Protein AF-A0A6I2VAD0-F1 (afdb_monomer_lite)

Secondary structure (DSSP, 8-state):
--EEEEEEEETTEEEEEEEETTSHHHHHHHHTTPEEE-GGGGTTTTGGG-----

Radius of gyration: 13.84 Å; chains: 1; bounding box: 42×15×32 Å

Foldseek 3Di:
DQKWWWWDDDDPDIDIDIDGCPDVVVVVSVVVVIDTDDPVVVVPPPPVPPDDDD

Structure (mmCIF, N/CA/C/O backbone):
data_AF-A0A6I2VAD0-F1
#
_entry.id   AF-A0A6I2VAD0-F1
#
loop_
_atom_site.group_PDB
_atom_site.id
_atom_site.type_symbol
_atom_site.label_atom_id
_atom_site.label_alt_id
_atom_site.label_comp_id
_atom_site.label_asym_id
_atom_site.label_entity_id
_atom_site.label_seq_id
_atom_site.pdbx_PDB_ins_code
_atom_site.Cartn_x
_atom_site.Cartn_y
_atom_site.Cartn_z
_atom_site.occupancy
_atom_site.B_iso_or_equiv
_atom_site.auth_seq_id
_atom_site.auth_comp_id
_atom_site.auth_asym_id
_atom_site.auth_atom_id
_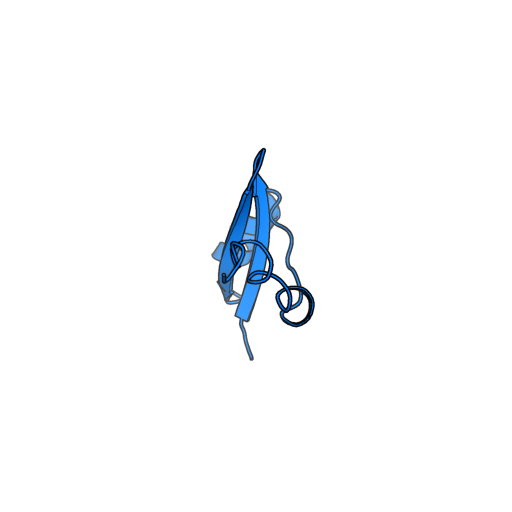atom_site.pdbx_PDB_model_num
ATOM 1 N N . MET A 1 1 ? -6.406 -3.387 -14.299 1.00 56.91 1 MET A N 1
ATOM 2 C CA . MET A 1 1 ? -6.206 -1.934 -14.083 1.00 56.91 1 MET A CA 1
ATOM 3 C C . MET A 1 1 ? -4.772 -1.713 -13.603 1.00 56.91 1 MET A C 1
ATOM 5 O O . MET A 1 1 ? -4.300 -2.522 -12.820 1.00 56.91 1 MET A O 1
ATOM 9 N N . TRP A 1 2 ? -4.074 -0.692 -14.117 1.00 82.44 2 TRP A N 1
ATOM 10 C CA . TRP A 1 2 ? -2.619 -0.443 -13.982 1.00 82.44 2 TRP A CA 1
ATOM 11 C C . TRP A 1 2 ? -2.305 0.519 -12.817 1.00 82.44 2 TRP A C 1
ATOM 13 O O . TRP A 1 2 ? -1.518 1.447 -12.952 1.00 82.44 2 TRP A O 1
ATOM 23 N N . TYR A 1 3 ? -2.968 0.378 -11.675 1.00 82.56 3 TYR A N 1
ATOM 24 C CA . TYR A 1 3 ? -2.755 1.276 -10.537 1.00 82.56 3 TYR A CA 1
ATOM 25 C C . TYR A 1 3 ? -2.411 0.462 -9.298 1.00 82.56 3 TYR A C 1
ATOM 27 O O . TYR A 1 3 ? -2.942 -0.631 -9.107 1.00 82.56 3 TYR A O 1
ATOM 35 N N . SER A 1 4 ? -1.534 1.023 -8.481 1.00 88.50 4 SER A N 1
ATOM 36 C CA . SER A 1 4 ? -1.076 0.492 -7.208 1.00 88.50 4 SER A CA 1
ATOM 37 C C . SER A 1 4 ? -1.422 1.487 -6.120 1.00 88.50 4 SER A C 1
ATOM 39 O O . SER A 1 4 ? -1.138 2.681 -6.249 1.00 88.50 4 SER A O 1
ATOM 41 N N . VAL A 1 5 ? -2.035 0.998 -5.048 1.00 89.62 5 VAL A N 1
ATOM 42 C CA . VAL A 1 5 ? -2.218 1.795 -3.841 1.00 89.62 5 VAL A CA 1
ATOM 43 C C . VAL A 1 5 ? -1.058 1.494 -2.914 1.00 89.62 5 VAL A C 1
ATOM 45 O O . VAL A 1 5 ? -0.824 0.347 -2.555 1.00 89.62 5 VAL A O 1
ATOM 48 N N . MET A 1 6 ? -0.333 2.537 -2.547 1.00 91.56 6 MET A N 1
ATOM 49 C CA . MET A 1 6 ? 0.767 2.491 -1.601 1.00 91.56 6 MET A CA 1
ATOM 50 C C . MET A 1 6 ? 0.272 3.043 -0.266 1.00 91.56 6 MET A C 1
ATOM 52 O O . MET A 1 6 ? -0.405 4.073 -0.231 1.00 91.56 6 MET A O 1
ATOM 56 N N . ARG A 1 7 ? 0.625 2.391 0.836 1.00 91.12 7 ARG A N 1
ATOM 57 C CA . ARG A 1 7 ? 0.305 2.811 2.199 1.00 91.12 7 ARG A CA 1
ATOM 58 C C . ARG A 1 7 ? 1.582 2.941 3.015 1.00 91.12 7 ARG A C 1
ATOM 60 O O . ARG A 1 7 ? 2.461 2.087 2.934 1.00 91.12 7 ARG A O 1
ATOM 67 N N . ARG A 1 8 ? 1.656 3.972 3.855 1.00 90.19 8 ARG A N 1
ATOM 68 C CA . ARG A 1 8 ? 2.685 4.089 4.891 1.00 90.19 8 ARG A CA 1
ATOM 69 C C . ARG A 1 8 ? 2.041 4.455 6.231 1.00 90.19 8 ARG A C 1
ATOM 71 O O . ARG A 1 8 ? 1.295 5.435 6.283 1.00 90.19 8 ARG A O 1
ATOM 78 N N . PRO A 1 9 ? 2.286 3.684 7.305 1.00 86.50 9 PRO A N 1
ATOM 79 C CA . PRO A 1 9 ? 1.836 4.063 8.638 1.00 86.50 9 PRO A CA 1
ATOM 80 C C . PRO A 1 9 ? 2.639 5.274 9.130 1.00 86.50 9 PRO A C 1
ATOM 82 O O . PRO A 1 9 ? 3.870 5.249 9.150 1.00 86.50 9 PRO A O 1
ATOM 85 N N . GLU A 1 10 ? 1.945 6.331 9.541 1.00 87.12 10 GLU A N 1
ATOM 86 C CA . GLU A 1 10 ? 2.528 7.534 10.128 1.00 87.12 10 GLU A CA 1
ATOM 87 C C . GLU A 1 10 ? 1.888 7.819 11.483 1.00 87.12 10 GLU A C 1
ATOM 89 O O . GLU A 1 10 ? 0.783 8.343 11.551 1.00 87.12 10 GLU A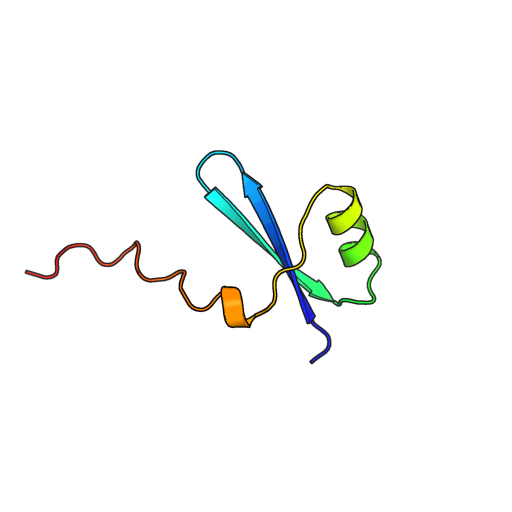 O 1
ATOM 94 N N . LYS A 1 11 ? 2.609 7.524 12.572 1.00 84.19 11 LYS A N 1
ATOM 95 C CA . LYS A 1 11 ? 2.171 7.746 13.963 1.00 84.19 11 LYS A CA 1
ATOM 96 C C . LYS A 1 11 ? 0.736 7.257 14.227 1.00 84.19 11 LYS A C 1
ATOM 98 O O . LYS A 1 11 ? 0.550 6.095 14.560 1.00 84.19 11 LYS A O 1
ATOM 103 N N . GLU A 1 12 ? -0.247 8.143 14.091 1.00 84.44 12 GLU A N 1
ATOM 104 C CA . GLU A 1 12 ? -1.666 7.935 14.410 1.00 84.44 12 GLU A CA 1
ATOM 105 C C . GLU A 1 12 ? -2.563 7.870 13.159 1.00 84.44 12 GLU A C 1
ATOM 107 O O . GLU A 1 12 ? -3.773 7.683 13.269 1.00 84.44 12 GLU A O 1
ATOM 112 N N . ILE A 1 13 ? -1.987 8.030 11.964 1.00 84.06 13 ILE A N 1
ATOM 113 C CA . ILE A 1 13 ? -2.696 8.025 10.685 1.00 84.06 13 ILE A CA 1
ATOM 114 C C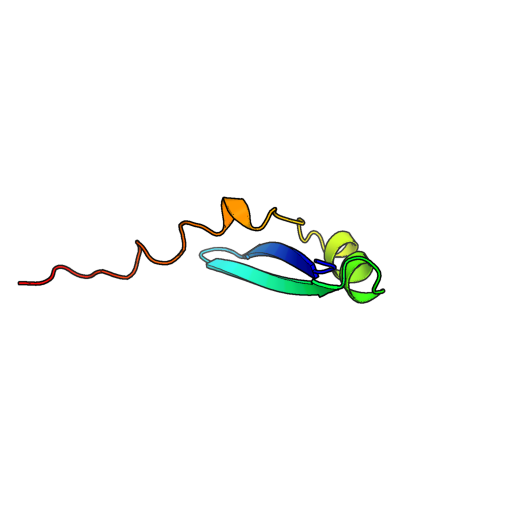 . ILE A 1 13 ? -2.029 7.080 9.683 1.00 84.06 13 ILE A C 1
ATOM 116 O O . ILE A 1 13 ? -0.843 6.765 9.756 1.00 84.06 13 ILE A O 1
ATOM 120 N N . PHE A 1 14 ? -2.803 6.634 8.700 1.00 84.50 14 PHE A N 1
ATOM 121 C CA . PHE A 1 14 ? -2.267 5.942 7.535 1.00 84.50 14 PHE A CA 1
ATOM 122 C C . PHE A 1 14 ? -2.263 6.905 6.358 1.00 84.50 14 PHE A C 1
ATOM 124 O O . PHE A 1 14 ? -3.317 7.401 5.958 1.00 84.50 14 PHE A O 1
ATOM 131 N N . LEU A 1 15 ? -1.089 7.144 5.782 1.00 87.31 15 LEU A N 1
ATOM 132 C CA . LEU A 1 15 ? -0.995 7.796 4.487 1.00 87.31 15 LEU A CA 1
ATOM 133 C C . LEU A 1 15 ? -1.289 6.778 3.386 1.00 87.31 15 LEU A C 1
ATOM 135 O O . LEU A 1 15 ? -0.738 5.676 3.391 1.00 87.31 15 LEU A O 1
ATOM 139 N N . GLY A 1 16 ? -2.125 7.169 2.427 1.00 90.44 16 GLY A N 1
ATOM 140 C CA . GLY A 1 16 ? -2.400 6.414 1.208 1.00 90.44 16 GLY A CA 1
ATOM 141 C C . GLY A 1 16 ? -2.025 7.230 -0.026 1.00 90.44 16 GLY A C 1
ATOM 142 O O . GLY A 1 16 ? -2.311 8.424 -0.087 1.00 90.44 16 GLY A O 1
ATOM 143 N N . SER A 1 17 ? -1.399 6.591 -1.011 1.00 89.06 17 SER A N 1
ATOM 144 C CA . SER A 1 17 ? -1.045 7.197 -2.295 1.00 89.06 17 SER A CA 1
ATOM 145 C C . SER A 1 17 ? -1.420 6.263 -3.443 1.00 89.06 17 SER A C 1
ATOM 147 O O . SER A 1 17 ? -1.132 5.070 -3.394 1.00 89.06 17 SER A O 1
ATOM 149 N N . LEU A 1 18 ? -2.070 6.795 -4.479 1.00 90.69 18 LEU A N 1
ATOM 150 C CA . LEU A 1 18 ? -2.412 6.055 -5.694 1.00 90.69 18 LEU A CA 1
ATOM 151 C C . LEU A 1 18 ? -1.378 6.370 -6.774 1.00 90.69 18 LEU A C 1
ATOM 153 O O . LEU A 1 18 ? -1.264 7.515 -7.210 1.00 90.69 18 LEU A O 1
ATOM 157 N N . VAL A 1 19 ? -0.651 5.356 -7.233 1.00 89.25 19 VAL A N 1
ATOM 158 C CA . VAL A 1 19 ? 0.401 5.502 -8.248 1.00 89.25 19 VAL A CA 1
ATOM 159 C C . VAL A 1 19 ? 0.266 4.463 -9.352 1.00 89.25 19 VAL A C 1
ATOM 161 O O . VAL A 1 19 ? -0.402 3.444 -9.202 1.00 89.25 19 VAL A O 1
ATOM 164 N N . PHE A 1 20 ? 0.910 4.699 -10.491 1.00 87.81 20 PHE A N 1
ATOM 165 C CA . PHE A 1 20 ? 1.001 3.698 -11.551 1.00 87.81 20 PHE A CA 1
ATOM 166 C C . PHE A 1 20 ? 2.096 2.680 -11.221 1.00 87.81 20 PHE A C 1
ATOM 168 O O . PHE A 1 20 ? 3.238 3.068 -10.975 1.00 87.81 20 PHE A O 1
ATOM 175 N N . ARG A 1 21 ? 1.779 1.379 -11.284 1.00 82.75 21 ARG A N 1
ATOM 176 C CA . ARG A 1 21 ? 2.694 0.287 -10.887 1.00 82.75 21 ARG A CA 1
ATOM 177 C C . ARG A 1 21 ? 4.031 0.273 -11.643 1.00 82.75 21 ARG A C 1
ATOM 179 O O . ARG A 1 21 ? 5.043 -0.132 -11.096 1.00 82.75 21 ARG A O 1
ATOM 186 N N . HIS A 1 22 ? 4.042 0.737 -12.892 1.00 83.62 22 HIS A N 1
ATOM 187 C CA . HIS A 1 22 ? 5.237 0.760 -13.750 1.00 83.62 22 HIS A CA 1
ATOM 188 C C . HIS A 1 22 ? 5.853 2.160 -13.891 1.00 83.62 22 HIS A C 1
ATOM 190 O O . HIS A 1 22 ? 6.440 2.475 -14.920 1.00 83.62 22 HIS A O 1
ATOM 196 N N . SER A 1 23 ? 5.671 3.020 -12.890 1.00 84.62 23 SER A N 1
ATOM 197 C CA . SER A 1 23 ? 6.289 4.348 -12.859 1.00 84.62 23 SER A CA 1
ATOM 198 C C . SER A 1 23 ? 7.443 4.387 -11.863 1.00 84.62 23 SER A C 1
ATOM 200 O O . SER A 1 23 ? 7.402 3.703 -10.840 1.00 84.62 23 SER A O 1
ATOM 202 N N . ASP A 1 24 ? 8.433 5.244 -12.110 1.00 85.81 24 ASP A N 1
ATOM 203 C CA . ASP A 1 24 ? 9.530 5.509 -11.170 1.00 85.81 24 ASP A CA 1
ATOM 204 C C . ASP A 1 24 ? 9.028 5.907 -9.775 1.00 85.81 24 ASP A C 1
ATOM 206 O O . ASP A 1 24 ? 9.666 5.614 -8.767 1.00 85.81 24 ASP A O 1
ATOM 210 N N . HIS A 1 25 ? 7.840 6.513 -9.703 1.00 87.25 25 HIS A N 1
ATOM 211 C CA . HIS A 1 25 ? 7.205 6.910 -8.452 1.00 87.25 25 HIS A CA 1
ATOM 212 C C . HIS A 1 25 ? 6.827 5.7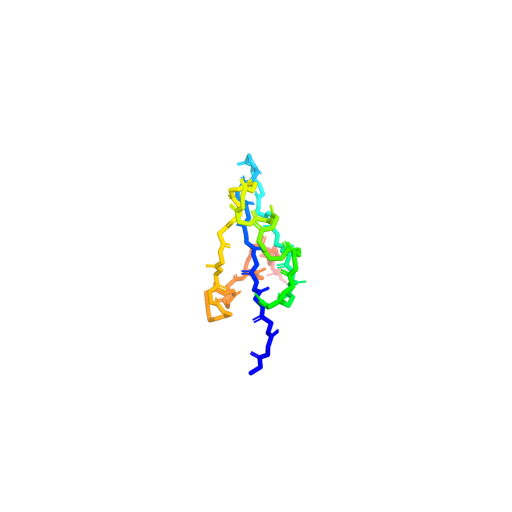00 -7.578 1.00 87.25 25 HIS A C 1
ATOM 214 O O . HIS A 1 25 ? 6.982 5.754 -6.361 1.00 87.25 25 HIS A O 1
ATOM 220 N N . HIS A 1 26 ? 6.385 4.584 -8.168 1.00 88.81 26 HIS A N 1
ATOM 221 C CA . HIS A 1 26 ? 6.117 3.355 -7.409 1.00 88.81 26 HIS A CA 1
ATOM 222 C C . HIS A 1 26 ? 7.391 2.831 -6.744 1.00 88.81 26 HIS A C 1
ATOM 224 O O . HIS A 1 26 ? 7.401 2.588 -5.537 1.00 88.81 26 HIS A O 1
ATOM 230 N N . ARG A 1 27 ? 8.487 2.771 -7.511 1.00 89.06 27 ARG A N 1
ATOM 231 C CA . ARG A 1 27 ? 9.800 2.347 -7.013 1.00 89.06 27 ARG A CA 1
ATOM 232 C C . ARG A 1 27 ? 10.302 3.264 -5.899 1.00 89.06 27 ARG A C 1
ATOM 234 O O . ARG A 1 27 ? 10.690 2.777 -4.844 1.00 89.06 27 ARG A O 1
ATOM 241 N N . LEU A 1 28 ? 10.194 4.576 -6.100 1.00 91.38 28 LEU A N 1
ATOM 242 C CA . LEU A 1 28 ? 10.584 5.584 -5.118 1.00 91.38 28 LEU A CA 1
ATOM 243 C C . LEU A 1 28 ? 9.790 5.460 -3.807 1.00 91.38 28 LEU A C 1
ATOM 245 O O . LEU A 1 28 ? 10.341 5.655 -2.725 1.00 91.38 28 LEU A O 1
ATOM 249 N N . LEU A 1 29 ? 8.489 5.167 -3.870 1.00 91.00 29 LEU A N 1
ATOM 250 C CA . LEU A 1 29 ? 7.677 4.958 -2.669 1.00 91.00 29 LEU A CA 1
ATOM 251 C C . LEU A 1 29 ? 8.063 3.653 -1.966 1.00 91.00 29 LEU A C 1
ATOM 253 O O . LEU A 1 29 ? 8.228 3.658 -0.747 1.00 91.00 29 LEU A O 1
ATOM 257 N N . ALA A 1 30 ? 8.286 2.572 -2.714 1.00 89.38 30 ALA A N 1
ATOM 258 C CA . ALA A 1 30 ? 8.756 1.309 -2.150 1.00 89.38 30 ALA A CA 1
ATOM 259 C C . ALA A 1 30 ? 10.108 1.471 -1.423 1.00 89.38 30 ALA A C 1
ATOM 261 O O . ALA A 1 30 ? 10.257 1.021 -0.289 1.00 89.38 30 ALA A O 1
ATOM 262 N N . GLU A 1 31 ? 11.064 2.194 -2.019 1.00 92.19 31 GLU A N 1
ATOM 263 C CA . GLU A 1 31 ? 12.364 2.517 -1.403 1.00 92.19 31 GLU A CA 1
ATOM 264 C C . GLU A 1 31 ? 12.222 3.363 -0.124 1.00 92.19 31 GLU A C 1
ATOM 266 O O . GLU A 1 31 ? 13.009 3.227 0.810 1.00 92.19 31 GLU A O 1
ATOM 271 N N . GLN A 1 32 ? 11.186 4.201 -0.041 1.00 90.81 32 GLN A N 1
ATOM 272 C CA . GLN A 1 32 ? 10.870 5.011 1.141 1.00 90.81 32 GLN A CA 1
ATOM 273 C C . GLN A 1 32 ? 10.067 4.254 2.215 1.00 90.81 32 GLN A C 1
ATOM 275 O O . GLN A 1 32 ? 9.589 4.867 3.175 1.00 90.81 32 GLN A O 1
ATOM 280 N N . GLY A 1 33 ? 9.904 2.937 2.063 1.00 90.25 33 GLY A N 1
ATOM 281 C CA . GLY A 1 33 ? 9.207 2.085 3.023 1.00 90.25 33 GLY A CA 1
ATOM 282 C C . GLY A 1 33 ? 7.685 2.163 2.928 1.00 90.25 33 GLY A C 1
ATOM 283 O O . GLY A 1 33 ? 6.998 1.920 3.919 1.00 90.25 33 GLY A O 1
ATOM 284 N N . TRP A 1 34 ? 7.148 2.537 1.766 1.00 92.69 34 TRP A N 1
ATOM 285 C CA . TRP A 1 34 ? 5.725 2.389 1.494 1.00 92.69 34 TRP A CA 1
ATOM 286 C C . TRP A 1 34 ? 5.425 0.975 1.014 1.00 92.69 34 TRP A C 1
ATOM 288 O O . TRP A 1 34 ? 6.139 0.415 0.185 1.00 92.69 34 TRP A O 1
ATOM 298 N N . GLU A 1 35 ? 4.324 0.428 1.503 1.00 90.62 35 GLU A N 1
ATOM 299 C CA . GLU A 1 35 ? 3.861 -0.910 1.171 1.00 90.62 35 GLU A CA 1
ATOM 300 C C . GLU A 1 35 ? 2.744 -0.835 0.135 1.00 90.62 35 GLU A C 1
ATOM 302 O O . GLU A 1 35 ? 1.813 -0.039 0.270 1.00 90.62 35 GLU A O 1
ATOM 307 N N . GLU A 1 36 ? 2.820 -1.666 -0.899 1.00 89.25 36 GLU A N 1
ATOM 308 C CA . GLU A 1 36 ? 1.713 -1.814 -1.837 1.00 89.25 36 GLU A CA 1
ATOM 309 C C . GLU A 1 36 ? 0.612 -2.662 -1.198 1.00 89.25 36 GLU A C 1
ATOM 311 O O . GLU A 1 36 ? 0.859 -3.798 -0.799 1.00 89.25 36 GLU A O 1
ATOM 316 N N . ILE A 1 37 ? -0.608 -2.127 -1.145 1.00 88.62 37 ILE A N 1
ATOM 317 C CA . ILE A 1 37 ? -1.778 -2.844 -0.642 1.00 88.62 37 ILE A CA 1
ATOM 318 C C . ILE A 1 37 ? -2.768 -3.136 -1.777 1.00 88.62 37 ILE A C 1
ATOM 320 O O . ILE A 1 37 ? -3.004 -2.282 -2.644 1.00 88.62 37 ILE A O 1
ATOM 324 N N . PRO A 1 38 ? -3.377 -4.333 -1.802 1.00 83.31 38 PRO A N 1
ATOM 325 C CA . PRO A 1 38 ? -4.433 -4.638 -2.750 1.00 83.31 38 PRO A CA 1
ATOM 326 C C . PRO A 1 38 ? -5.671 -3.783 -2.459 1.00 83.31 38 PRO A C 1
ATOM 328 O O . PRO A 1 38 ? -6.021 -3.512 -1.314 1.00 83.31 38 PRO A O 1
ATOM 331 N N . ILE A 1 39 ? -6.381 -3.385 -3.518 1.00 76.31 39 ILE A N 1
ATOM 332 C CA . ILE A 1 39 ? -7.577 -2.532 -3.406 1.00 76.31 39 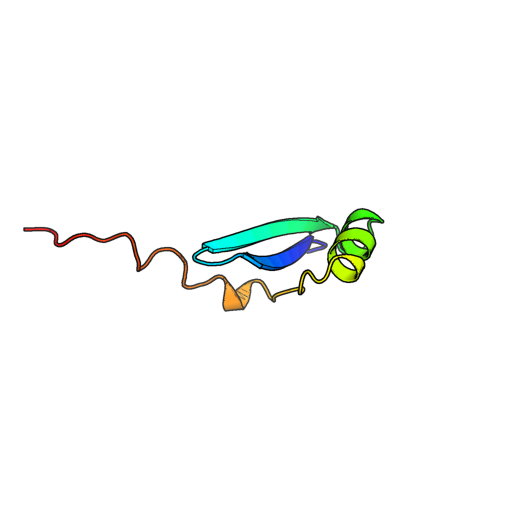ILE A CA 1
ATOM 333 C C . ILE A 1 39 ? -8.684 -3.147 -2.535 1.00 76.31 39 ILE A C 1
ATOM 335 O O . ILE A 1 39 ? -9.487 -2.418 -1.954 1.00 76.31 39 ILE A O 1
ATOM 339 N N . ASP A 1 40 ? -8.716 -4.475 -2.424 1.00 76.69 40 ASP A N 1
ATOM 340 C CA . ASP A 1 40 ? -9.686 -5.187 -1.594 1.00 76.69 40 ASP A CA 1
ATOM 341 C C . ASP A 1 40 ? -9.495 -4.889 -0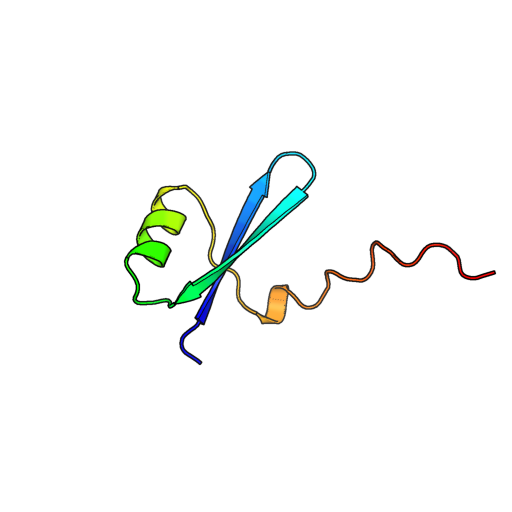.095 1.00 76.69 40 ASP A C 1
ATOM 343 O O . ASP A 1 40 ? -10.476 -4.713 0.620 1.00 76.69 40 ASP A O 1
ATOM 347 N N . GLU A 1 41 ? -8.254 -4.669 0.359 1.00 76.25 41 GLU A N 1
ATOM 348 C CA . GLU A 1 41 ? -7.946 -4.297 1.750 1.00 76.25 41 GLU A CA 1
ATOM 349 C C . GLU A 1 41 ? -8.379 -2.866 2.115 1.00 76.25 41 GLU A C 1
ATOM 351 O O . GLU A 1 41 ? -8.497 -2.521 3.289 1.00 76.25 41 GLU A O 1
ATOM 356 N N . ILE A 1 42 ? -8.657 -2.015 1.123 1.00 73.94 42 ILE A N 1
ATOM 357 C CA . ILE A 1 42 ? -9.096 -0.626 1.341 1.00 73.94 42 ILE A CA 1
ATOM 358 C C . ILE A 1 42 ? -10.589 -0.568 1.700 1.00 73.94 42 ILE A C 1
ATOM 360 O O . ILE A 1 42 ? -11.071 0.444 2.226 1.00 73.94 42 ILE A O 1
ATOM 364 N N . ARG A 1 43 ? -11.344 -1.651 1.459 1.00 66.19 43 ARG A N 1
ATOM 365 C CA . ARG A 1 43 ? -12.769 -1.762 1.799 1.00 66.19 43 ARG A CA 1
ATOM 366 C C . ARG A 1 43 ? -12.966 -1.849 3.320 1.00 66.19 43 ARG A C 1
ATOM 368 O O . ARG A 1 43 ? -13.264 -2.896 3.874 1.00 66.19 43 ARG A O 1
ATOM 375 N N . GLY A 1 44 ? -12.822 -0.714 3.996 1.00 62.25 44 GLY A N 1
ATOM 376 C CA . GLY A 1 44 ? -13.049 -0.575 5.440 1.00 62.25 44 GLY A CA 1
ATOM 377 C C . GLY A 1 44 ? -12.867 0.844 5.991 1.00 62.25 44 GLY A C 1
ATOM 378 O O . GLY A 1 44 ? -13.358 1.158 7.074 1.00 62.25 44 GLY A O 1
ATOM 379 N N . GLY A 1 45 ? -12.230 1.749 5.239 1.00 57.97 45 GLY A N 1
ATOM 380 C CA . GLY A 1 45 ? -11.811 3.080 5.706 1.00 57.97 45 GLY A CA 1
ATOM 381 C C . GLY A 1 45 ? -12.894 4.160 5.861 1.00 57.97 45 GLY A C 1
ATOM 382 O O . GLY A 1 45 ? -12.586 5.343 5.746 1.00 57.97 45 GLY A O 1
ATOM 383 N N . SER A 1 46 ? -14.165 3.815 6.086 1.00 51.50 46 SER A N 1
ATOM 384 C CA . SER A 1 46 ? -15.228 4.805 6.368 1.00 51.50 46 SER A CA 1
ATOM 385 C C . SER A 1 46 ? -16.098 4.476 7.586 1.00 51.50 46 SER A C 1
ATOM 387 O O . SER A 1 46 ? -17.033 5.216 7.872 1.00 51.50 46 SER A O 1
ATOM 389 N N . ALA A 1 47 ? -15.776 3.431 8.357 1.00 51.00 47 ALA A N 1
ATOM 390 C CA . ALA A 1 47 ? -16.510 3.112 9.586 1.00 51.00 47 ALA A CA 1
ATOM 391 C C . ALA A 1 47 ? -16.128 4.001 10.792 1.00 51.00 47 ALA A C 1
ATOM 393 O O . ALA A 1 47 ? -16.908 4.127 11.729 1.00 51.00 47 ALA A O 1
ATOM 394 N N . ALA A 1 48 ? -14.971 4.674 10.775 1.00 52.38 48 ALA A N 1
ATOM 395 C CA . ALA A 1 48 ? -14.477 5.449 11.923 1.00 52.38 48 ALA A CA 1
ATOM 396 C C . ALA A 1 48 ? -14.971 6.914 11.998 1.00 52.38 48 ALA A C 1
ATOM 398 O O . ALA A 1 48 ? -14.447 7.691 12.791 1.00 52.38 48 ALA A O 1
ATOM 399 N N . ARG A 1 49 ? -15.959 7.329 11.187 1.00 53.50 49 ARG A N 1
ATOM 400 C CA . ARG A 1 49 ? -16.562 8.682 11.275 1.00 53.50 49 ARG A CA 1
ATOM 401 C C . ARG A 1 49 ? -18.093 8.706 11.324 1.00 53.50 49 ARG A C 1
ATOM 403 O O . ARG A 1 49 ? -18.695 9.754 11.112 1.00 53.50 49 ARG A O 1
ATOM 410 N N . GLY A 1 50 ? -18.727 7.583 11.651 1.00 51.16 50 GLY A N 1
ATOM 411 C CA . GLY A 1 50 ? -20.125 7.574 12.077 1.00 51.16 50 GLY A CA 1
ATOM 412 C C . GLY A 1 50 ? -20.211 7.867 13.572 1.00 51.16 50 GLY A C 1
ATOM 413 O O . GLY A 1 50 ? -20.246 6.935 14.367 1.00 51.16 50 GLY A O 1
ATOM 414 N N . GLY A 1 51 ? -20.210 9.145 13.962 1.00 58.06 51 GLY A N 1
ATOM 415 C CA . GLY A 1 51 ? -20.677 9.527 15.301 1.00 58.06 51 GLY A CA 1
ATOM 416 C C . GLY A 1 51 ? -22.117 9.029 15.521 1.00 58.06 51 GLY A C 1
ATOM 417 O O . GLY A 1 51 ? -22.815 8.775 14.534 1.00 58.06 51 GLY A O 1
ATOM 418 N N . PRO A 1 52 ? -22.569 8.845 16.775 1.00 57.19 52 PRO A N 1
ATOM 419 C CA . PRO A 1 52 ? -23.902 8.316 17.042 1.00 57.19 52 PRO A CA 1
ATOM 420 C C . PRO A 1 52 ? -24.952 9.209 16.374 1.00 57.19 52 PRO A C 1
ATOM 422 O O . PRO A 1 52 ? -25.039 10.404 16.660 1.00 57.19 52 PRO A O 1
ATOM 425 N N . HIS A 1 53 ? -25.720 8.629 15.453 1.00 57.31 53 HIS A N 1
ATOM 426 C CA . HIS A 1 53 ? -26.959 9.228 14.985 1.00 57.31 53 HIS A CA 1
ATOM 427 C C . HIS A 1 53 ? -27.986 9.029 16.105 1.00 57.31 53 HIS A C 1
ATOM 429 O O . HIS A 1 53 ? -28.309 7.893 16.449 1.00 57.31 53 HIS A O 1
ATOM 435 N N . PHE A 1 54 ? -28.393 10.134 16.731 1.00 53.25 54 PHE A N 1
ATOM 436 C CA . PHE A 1 54 ? -29.541 10.185 17.638 1.00 53.25 54 PHE A CA 1
ATOM 437 C C . PHE A 1 54 ? -30.849 10.042 16.860 1.00 53.25 54 PHE A C 1
ATOM 439 O O . PHE A 1 54 ? -30.897 10.537 15.708 1.00 53.25 54 PHE A O 1
#

Sequence (54 aa):
MWYSVMRRPEKEIFLGSLVFRHSDHHRLLAEQGWEEIPIDEIRGGSAARGGPHF

pLDDT: mean 79.35, std 13.89, range [51.0, 92.69]